Protein AF-A0A1F8EDR2-F1 (afdb_monomer_lite)

Radius of gyration: 12.88 Å; chains: 1; bounding box: 35×18×34 Å

Foldseek 3Di:
DDDDDDDDDQPWDKDAAPPPDDDPPVLVVVLSVLLSVVCVVCVVPFLVRCCPVCVPVLVVNLVSCVVRRMQTPDDPSSSCSSPPD

Organism: NCBI:txid1802661

Secondary structure (DSSP, 8-state):
----SSS---SS-EE--TT-----HHHHHHHHHHHHHHHHHHTTS-HHHHHTTTHHHHHHHHHHHHHTT-EE--SHHHHHHHS--

Sequence (85 aa):
MYKPKGGRKPTFSWVPAPDGQVRPALELFNYCASIQKFFRKVERMNGGEVLTPYVDELAALRELARENGIRVLGPQWFASLIHLN

pLDDT: mean 75.99, std 14.23, range [38.03, 91.0]

Structure (mmCIF, N/CA/C/O backbone):
data_AF-A0A1F8EDR2-F1
#
_entry.id   AF-A0A1F8EDR2-F1
#
loop_
_atom_site.group_PDB
_atom_site.id
_atom_site.type_symbol
_atom_site.label_atom_id
_atom_site.label_alt_id
_atom_site.label_comp_id
_atom_site.label_asym_id
_atom_site.label_entity_id
_atom_site.label_seq_id
_atom_site.pdbx_PDB_ins_code
_atom_site.Cartn_x
_atom_site.Cartn_y
_atom_site.Cartn_z
_atom_site.occupancy
_atom_site.B_iso_or_equiv
_atom_site.auth_seq_id
_atom_site.auth_comp_id
_atom_site.auth_asym_id
_atom_site.auth_atom_id
_atom_site.pdbx_PDB_model_num
ATOM 1 N N . MET A 1 1 ? -16.927 -8.030 6.994 1.00 43.56 1 MET A N 1
ATOM 2 C CA . MET A 1 1 ? -16.427 -7.819 5.614 1.00 43.56 1 MET A CA 1
ATOM 3 C C . MET A 1 1 ? -17.137 -6.620 5.006 1.00 43.56 1 MET A C 1
ATOM 5 O O . MET A 1 1 ? -18.342 -6.690 4.799 1.00 43.56 1 MET A O 1
ATOM 9 N N . TYR A 1 2 ? -16.428 -5.519 4.755 1.00 38.03 2 TYR A N 1
ATOM 10 C CA . TYR A 1 2 ? -16.990 -4.372 4.036 1.00 38.03 2 TYR A CA 1
ATOM 11 C C . TYR A 1 2 ? -17.220 -4.756 2.565 1.00 38.03 2 TYR A C 1
ATOM 13 O O . TYR A 1 2 ? -16.284 -5.177 1.887 1.00 38.03 2 TYR A O 1
ATOM 21 N N . LYS A 1 3 ? -18.463 -4.654 2.076 1.00 39.50 3 LYS A N 1
ATOM 22 C CA . LYS A 1 3 ? -18.805 -4.824 0.655 1.00 39.50 3 LYS A CA 1
ATOM 23 C C . LYS A 1 3 ? -19.112 -3.445 0.063 1.00 39.50 3 LYS A C 1
ATOM 25 O O . LYS A 1 3 ? -20.134 -2.868 0.438 1.00 39.50 3 LYS A O 1
ATOM 30 N N . PRO A 1 4 ? -18.281 -2.903 -0.843 1.00 43.94 4 PRO A N 1
ATOM 31 C CA . PRO A 1 4 ? -18.589 -1.631 -1.482 1.00 43.94 4 PRO A CA 1
ATOM 32 C C . PRO A 1 4 ? -19.862 -1.759 -2.335 1.00 43.94 4 PRO A C 1
ATOM 34 O O . PRO A 1 4 ? -19.994 -2.669 -3.157 1.00 43.94 4 PRO A O 1
ATOM 37 N N . LYS A 1 5 ? -20.815 -0.841 -2.130 1.00 45.03 5 LYS A N 1
ATOM 38 C CA . LYS A 1 5 ? -22.018 -0.696 -2.961 1.00 45.03 5 LYS A CA 1
ATOM 39 C C . LYS A 1 5 ? -21.622 -0.035 -4.282 1.00 45.03 5 LYS A C 1
ATOM 41 O O . LYS A 1 5 ? -21.491 1.180 -4.346 1.00 45.03 5 LYS A O 1
ATOM 46 N N . GLY A 1 6 ? -21.417 -0.840 -5.322 1.00 45.75 6 GLY A N 1
ATOM 47 C CA . GLY A 1 6 ? -21.212 -0.344 -6.684 1.00 45.75 6 GLY A CA 1
ATOM 48 C C . GLY A 1 6 ? -20.193 -1.143 -7.481 1.00 45.75 6 GLY A C 1
ATOM 49 O O . GLY A 1 6 ? -19.120 -0.626 -7.747 1.00 45.75 6 GLY A O 1
ATOM 50 N N . GLY A 1 7 ? -20.533 -2.387 -7.846 1.00 41.50 7 GLY A N 1
ATOM 51 C CA . GLY A 1 7 ? -20.091 -3.134 -9.044 1.00 41.50 7 GLY A CA 1
ATOM 52 C C . GLY A 1 7 ? -18.601 -3.342 -9.371 1.00 41.50 7 GLY A C 1
ATOM 53 O O . GLY A 1 7 ? -18.279 -4.272 -10.104 1.00 41.50 7 GLY A O 1
ATOM 54 N N . ARG A 1 8 ? -17.665 -2.544 -8.861 1.00 48.78 8 ARG A N 1
ATOM 55 C CA . ARG A 1 8 ? -16.232 -2.717 -9.074 1.00 48.78 8 ARG A CA 1
ATOM 56 C C . ARG A 1 8 ? -15.701 -3.556 -7.926 1.00 48.78 8 ARG A C 1
ATOM 58 O O . ARG A 1 8 ? -15.641 -3.092 -6.788 1.00 48.78 8 ARG A O 1
ATOM 65 N N . LYS A 1 9 ? -15.332 -4.807 -8.228 1.00 53.75 9 LYS A N 1
ATOM 66 C CA . LYS A 1 9 ? -14.504 -5.616 -7.324 1.00 53.75 9 LYS A CA 1
ATOM 67 C C . LYS A 1 9 ? -13.337 -4.737 -6.842 1.00 53.75 9 LYS A C 1
ATOM 69 O O . LYS A 1 9 ? -12.759 -4.032 -7.676 1.00 53.75 9 LYS A O 1
ATOM 74 N N . PRO A 1 10 ? -13.000 -4.754 -5.540 1.00 53.06 10 PRO A N 1
ATOM 75 C CA . PRO A 1 10 ? -11.772 -4.140 -5.060 1.00 53.06 10 PRO A CA 1
ATOM 76 C C . PRO A 1 10 ? -10.626 -4.595 -5.958 1.00 53.06 10 PRO A C 1
ATOM 78 O O . PRO A 1 10 ? -10.466 -5.793 -6.195 1.00 53.06 10 PRO A O 1
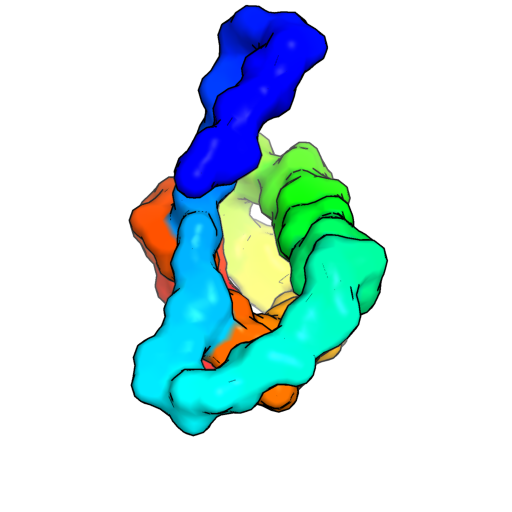ATOM 81 N N . THR A 1 11 ? -9.875 -3.646 -6.512 1.00 57.38 11 THR A N 1
ATOM 82 C CA . THR A 1 11 ? -8.775 -3.963 -7.434 1.00 57.38 11 THR A CA 1
ATOM 83 C C . THR A 1 11 ? -7.677 -4.786 -6.761 1.00 57.38 11 THR A C 1
ATOM 85 O O . THR A 1 11 ? -6.915 -5.464 -7.439 1.00 57.38 11 THR A O 1
ATOM 88 N N . PHE A 1 12 ? -7.655 -4.781 -5.428 1.00 61.50 12 PHE A N 1
ATOM 89 C CA . PHE A 1 12 ? -6.925 -5.723 -4.604 1.00 61.50 12 PHE A CA 1
ATOM 90 C C . PHE A 1 12 ? -7.696 -6.031 -3.322 1.00 61.50 12 PHE A C 1
ATOM 92 O O . PHE A 1 12 ? -8.504 -5.227 -2.853 1.00 61.50 12 PHE A O 1
ATOM 99 N N . SER A 1 13 ? -7.435 -7.208 -2.758 1.00 65.00 13 SER A N 1
ATOM 100 C CA . SER A 1 13 ? -7.926 -7.593 -1.434 1.00 65.00 13 SER A CA 1
ATOM 101 C C . SER A 1 13 ? -6.855 -7.291 -0.388 1.00 65.00 13 SER A C 1
ATOM 103 O O . SER A 1 13 ? -5.664 -7.398 -0.680 1.00 65.00 13 SER A O 1
ATOM 105 N N . TRP A 1 14 ? -7.263 -6.921 0.821 1.00 68.06 14 TRP A N 1
ATOM 106 C CA . TRP A 1 14 ? -6.356 -6.675 1.939 1.00 68.06 14 TRP A CA 1
ATOM 107 C C . TRP A 1 14 ? -6.958 -7.181 3.246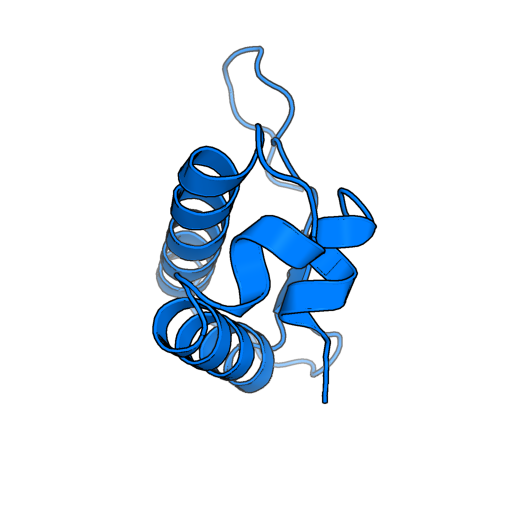 1.00 68.06 14 TRP A C 1
ATOM 109 O O . TRP A 1 14 ? -8.178 -7.333 3.357 1.00 68.06 14 TRP A O 1
ATOM 119 N N . VAL A 1 15 ? -6.098 -7.437 4.229 1.00 66.62 15 VAL A N 1
ATOM 120 C CA . VAL A 1 15 ? -6.496 -7.745 5.608 1.00 66.62 15 VAL A CA 1
ATOM 121 C C . VAL A 1 15 ? -5.599 -6.990 6.595 1.00 66.62 15 VAL A C 1
ATOM 123 O O . VAL A 1 15 ? -4.413 -6.809 6.301 1.00 66.62 15 VAL A O 1
ATOM 126 N N . PRO A 1 16 ? -6.139 -6.537 7.742 1.00 65.75 16 PRO A N 1
ATOM 127 C CA . PRO A 1 16 ? -5.310 -6.084 8.850 1.00 65.75 16 PRO A CA 1
ATOM 128 C C . PRO A 1 16 ? -4.471 -7.247 9.393 1.00 65.75 16 PRO A C 1
ATOM 130 O O . PRO A 1 16 ? -4.840 -8.417 9.247 1.00 65.75 16 PRO A O 1
ATOM 133 N N . ALA A 1 17 ? -3.343 -6.925 10.018 1.00 62.66 17 ALA A N 1
ATOM 134 C CA . ALA A 1 17 ? -2.455 -7.913 10.601 1.00 62.66 17 ALA A CA 1
ATOM 135 C C . ALA A 1 17 ? -3.162 -8.627 11.755 1.00 62.66 17 ALA A C 1
ATOM 137 O O . ALA A 1 17 ? -3.992 -8.034 12.445 1.00 62.66 17 ALA A O 1
ATOM 138 N N . PRO A 1 18 ? -2.802 -9.889 12.020 1.00 60.88 18 PRO A N 1
ATOM 139 C CA . PRO A 1 18 ? -3.278 -10.614 13.191 1.00 60.88 18 PRO A CA 1
ATOM 140 C C . PRO A 1 18 ? -2.599 -10.140 14.495 1.00 60.88 18 PRO A C 1
ATOM 142 O O . PRO A 1 18 ? -2.516 -10.907 15.446 1.00 60.88 18 PRO A O 1
ATOM 145 N N . ASP A 1 19 ? -2.102 -8.899 14.553 1.00 68.69 19 ASP A N 1
ATOM 146 C CA . ASP A 1 19 ? -1.371 -8.325 15.695 1.00 68.69 19 ASP A CA 1
ATOM 147 C C . ASP A 1 19 ? -2.283 -7.950 16.879 1.00 68.69 19 ASP A C 1
ATOM 149 O O . ASP A 1 19 ? -1.805 -7.515 17.925 1.00 68.69 19 ASP A O 1
ATOM 153 N N . GLY A 1 20 ? -3.600 -8.128 16.725 1.00 61.41 20 GLY A N 1
ATOM 154 C CA . GLY A 1 20 ? -4.597 -7.836 17.753 1.00 61.41 20 GLY A CA 1
ATOM 155 C C . GLY A 1 20 ? -4.809 -6.341 18.003 1.00 61.41 20 GLY A C 1
ATOM 156 O O . GLY A 1 20 ? -5.607 -5.989 18.873 1.00 61.41 20 GLY A O 1
ATOM 157 N N . GLN A 1 21 ? -4.143 -5.455 17.252 1.00 64.69 21 GLN A N 1
ATOM 158 C CA . GLN A 1 21 ? -4.278 -4.015 17.427 1.00 64.69 21 GLN A CA 1
ATOM 159 C C . GLN A 1 21 ? -5.489 -3.481 16.660 1.00 64.69 21 GLN A C 1
ATOM 161 O O . GLN A 1 21 ? -5.571 -3.528 15.430 1.00 64.69 21 GLN A O 1
ATOM 166 N N . VAL A 1 22 ? -6.440 -2.920 17.409 1.00 63.34 22 VAL A N 1
ATOM 167 C CA . VAL A 1 22 ? -7.593 -2.220 16.842 1.00 63.34 22 VAL A CA 1
ATOM 168 C C . VAL A 1 22 ? -7.148 -0.823 16.416 1.00 63.34 22 VAL A C 1
ATOM 170 O O . VAL A 1 22 ? -7.006 0.076 17.240 1.00 63.34 22 VAL A O 1
ATOM 173 N N . ARG A 1 23 ? -6.926 -0.645 15.114 1.00 71.62 23 ARG A N 1
ATOM 174 C CA . ARG A 1 23 ? -6.643 0.661 14.507 1.00 71.62 23 ARG A CA 1
ATOM 175 C C . ARG A 1 23 ? -7.954 1.380 14.154 1.00 71.62 23 ARG A C 1
ATOM 177 O O . ARG A 1 23 ? -8.926 0.704 13.791 1.00 71.62 23 ARG A O 1
ATOM 184 N N . PRO A 1 24 ? -8.018 2.724 14.220 1.00 75.44 24 PRO A N 1
ATOM 185 C CA . PRO A 1 24 ? -9.212 3.464 13.830 1.00 75.44 24 PRO A CA 1
ATOM 186 C C . PRO A 1 24 ? -9.635 3.125 12.397 1.00 75.44 24 PRO A C 1
ATOM 188 O O . PRO A 1 24 ? -8.823 3.131 11.470 1.00 75.44 24 PRO A O 1
ATOM 191 N N . ALA A 1 25 ? -10.928 2.859 12.193 1.00 72.69 25 ALA A N 1
ATOM 192 C CA . ALA A 1 25 ? -11.447 2.446 10.887 1.00 72.69 25 ALA A CA 1
ATOM 193 C C . ALA A 1 25 ? -11.160 3.474 9.774 1.00 72.69 25 ALA A C 1
ATOM 195 O O . ALA A 1 25 ? -10.945 3.093 8.624 1.00 72.69 25 ALA A O 1
ATOM 196 N N . LEU A 1 26 ? -11.128 4.767 10.122 1.00 73.81 26 LEU A N 1
ATOM 197 C CA . LEU A 1 26 ? -10.816 5.859 9.200 1.00 73.81 26 LEU A CA 1
ATOM 198 C C . LEU A 1 26 ? -9.350 5.842 8.745 1.00 73.81 26 LEU A C 1
ATOM 200 O O . LEU A 1 26 ? -9.074 6.037 7.565 1.00 73.81 26 LEU A O 1
ATOM 204 N N . GLU A 1 27 ? -8.417 5.578 9.657 1.00 75.12 27 GLU A N 1
ATOM 205 C CA . GLU A 1 27 ? -6.990 5.497 9.333 1.00 75.12 27 GLU A CA 1
ATOM 206 C C . GLU A 1 27 ? -6.706 4.299 8.433 1.00 75.12 27 GLU A C 1
ATOM 208 O O . GLU A 1 27 ? -6.123 4.459 7.364 1.00 75.12 27 GLU A O 1
ATOM 213 N N . LEU A 1 28 ? -7.242 3.124 8.788 1.00 73.69 28 LEU A N 1
ATOM 214 C CA . LEU A 1 28 ? -7.174 1.932 7.941 1.00 73.69 28 LEU A CA 1
ATOM 215 C C . LEU A 1 28 ? -7.724 2.204 6.537 1.00 73.69 28 LEU A C 1
ATOM 217 O O . LEU A 1 28 ? -7.110 1.805 5.546 1.00 73.69 28 LEU A O 1
ATOM 221 N N . PHE A 1 29 ? -8.854 2.908 6.437 1.00 77.44 29 PHE A N 1
ATOM 222 C CA . PHE A 1 29 ? -9.426 3.295 5.151 1.00 77.44 29 PHE A CA 1
ATOM 223 C C . PHE A 1 29 ? -8.487 4.210 4.355 1.00 77.44 29 PHE A C 1
ATOM 225 O O . PHE A 1 29 ? -8.262 3.957 3.171 1.00 77.44 29 PHE A O 1
ATOM 232 N N . ASN A 1 30 ? -7.906 5.229 4.991 1.00 80.88 30 ASN A N 1
ATOM 233 C CA . ASN A 1 30 ? -6.977 6.156 4.344 1.00 80.88 30 ASN A CA 1
ATOM 234 C C . ASN A 1 30 ? -5.722 5.439 3.834 1.00 80.88 30 ASN A C 1
ATOM 236 O O . ASN A 1 30 ? -5.311 5.659 2.695 1.00 80.88 30 ASN A O 1
ATOM 240 N N . TYR A 1 31 ? -5.157 4.521 4.620 1.00 80.62 31 TYR A N 1
ATOM 241 C CA . TYR A 1 31 ? -4.006 3.723 4.196 1.00 80.62 31 TYR A CA 1
ATOM 242 C C . TYR A 1 31 ? -4.339 2.837 2.995 1.00 80.62 31 TYR A C 1
ATOM 244 O O . TYR A 1 31 ? -3.596 2.792 2.011 1.00 80.62 31 TYR A O 1
ATOM 252 N N . CYS A 1 32 ? -5.506 2.192 3.026 1.00 77.44 32 CYS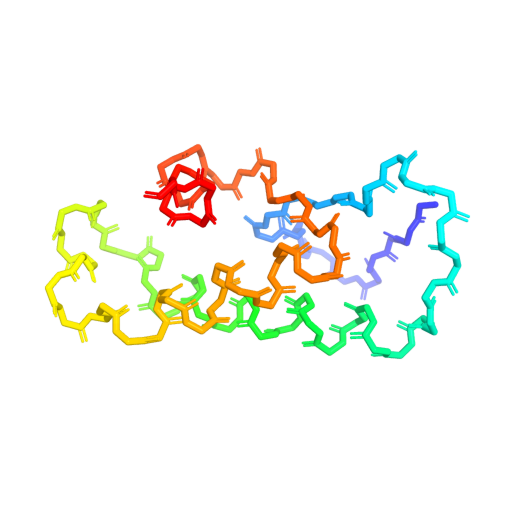 A N 1
ATOM 253 C CA . CYS A 1 32 ? -5.977 1.379 1.912 1.00 77.44 32 CYS A CA 1
ATOM 254 C C . CYS A 1 32 ? -6.225 2.219 0.654 1.00 77.44 32 CYS A C 1
ATOM 256 O O . CYS A 1 32 ? -5.885 1.787 -0.448 1.00 77.44 32 CYS A O 1
ATOM 258 N N . ALA A 1 33 ? -6.771 3.428 0.804 1.00 82.62 33 ALA A N 1
ATOM 259 C CA . ALA A 1 33 ? -6.973 4.357 -0.299 1.00 82.62 33 ALA A CA 1
ATOM 260 C C . ALA A 1 33 ? -5.638 4.793 -0.927 1.00 82.62 33 ALA A C 1
ATOM 262 O O . ALA A 1 33 ? -5.541 4.841 -2.155 1.00 82.62 33 ALA A O 1
ATOM 263 N N . SER A 1 34 ? -4.600 5.034 -0.120 1.00 86.19 34 SER A N 1
ATOM 264 C CA . SER A 1 34 ? -3.249 5.360 -0.600 1.00 86.19 34 SER A CA 1
ATOM 265 C C . SER A 1 34 ? -2.635 4.221 -1.415 1.00 86.19 34 SER A C 1
ATOM 267 O O . SER A 1 34 ? -2.217 4.442 -2.555 1.00 86.19 34 SER A O 1
ATOM 269 N N . ILE A 1 35 ? -2.671 2.988 -0.896 1.00 84.69 35 ILE A N 1
ATOM 270 C CA . ILE A 1 35 ? -2.194 1.797 -1.621 1.00 84.69 35 ILE A CA 1
ATOM 271 C C . ILE A 1 35 ? -2.995 1.603 -2.918 1.00 84.69 35 ILE A C 1
ATOM 273 O O . ILE A 1 35 ? -2.420 1.332 -3.971 1.00 84.69 35 ILE A O 1
ATOM 277 N N . GLN A 1 36 ? -4.317 1.808 -2.883 1.00 84.38 36 GLN A N 1
ATOM 278 C CA . GLN A 1 36 ? -5.171 1.699 -4.067 1.00 84.38 36 GLN A CA 1
ATOM 279 C C . GLN A 1 36 ? -4.849 2.739 -5.132 1.00 84.38 36 GLN A C 1
ATOM 281 O O . GLN A 1 36 ? -4.830 2.421 -6.323 1.00 84.38 36 GLN A O 1
ATOM 286 N N . LYS A 1 37 ? -4.633 3.986 -4.715 1.00 87.31 37 LYS A N 1
ATOM 287 C CA . LYS A 1 37 ? -4.301 5.089 -5.611 1.00 87.31 37 LYS A CA 1
ATOM 288 C C . LYS A 1 37 ? -2.978 4.817 -6.316 1.00 87.31 37 LYS A C 1
ATOM 290 O O . LYS A 1 37 ? -2.901 4.989 -7.531 1.00 87.31 37 LYS A O 1
ATOM 295 N N . PHE A 1 38 ? -1.981 4.337 -5.575 1.00 89.38 38 PHE A N 1
ATOM 296 C CA . PHE A 1 38 ? -0.706 3.945 -6.158 1.00 89.38 38 PHE A CA 1
ATOM 297 C C . PHE A 1 38 ? -0.866 2.761 -7.111 1.00 89.38 38 PHE A C 1
ATOM 299 O O . PHE A 1 38 ? -0.452 2.860 -8.260 1.00 89.38 38 PHE A O 1
ATOM 306 N N . PHE A 1 39 ? -1.573 1.699 -6.709 1.00 88.06 39 PHE A N 1
ATOM 307 C CA . PHE A 1 39 ? -1.840 0.563 -7.593 1.00 88.06 39 PHE A CA 1
ATOM 308 C C . PHE A 1 39 ? -2.462 1.001 -8.927 1.00 88.06 39 PHE A C 1
ATOM 310 O O . PHE A 1 39 ? -1.989 0.598 -9.980 1.00 88.06 39 PHE A O 1
ATOM 317 N N . ARG A 1 40 ? -3.464 1.890 -8.914 1.00 86.94 40 ARG A N 1
ATOM 318 C CA . ARG A 1 40 ? -4.086 2.416 -10.145 1.00 86.94 40 ARG A CA 1
ATOM 319 C C . ARG A 1 40 ? -3.121 3.179 -11.051 1.00 86.94 40 ARG A C 1
ATOM 321 O O . ARG A 1 40 ? -3.298 3.156 -12.263 1.00 86.94 40 ARG A O 1
ATOM 328 N N . LYS A 1 41 ? -2.116 3.844 -10.482 1.00 88.69 41 LYS A N 1
ATOM 329 C CA . LYS A 1 41 ? -1.064 4.544 -11.234 1.00 88.69 41 LYS A CA 1
ATOM 330 C C . LYS A 1 41 ? -0.167 3.557 -11.986 1.00 88.69 41 LYS A C 1
ATOM 332 O O . LYS A 1 41 ? 0.270 3.855 -13.092 1.00 88.69 41 LYS A O 1
ATOM 337 N N . VAL A 1 42 ? 0.066 2.384 -11.397 1.00 87.06 42 VAL A N 1
ATOM 338 C CA . VAL A 1 42 ? 1.034 1.392 -11.885 1.00 87.06 42 VAL A CA 1
ATOM 339 C C . VAL A 1 42 ? 0.394 0.125 -12.458 1.00 87.06 42 VAL A C 1
ATOM 341 O O . VAL A 1 42 ? 1.106 -0.759 -12.911 1.00 87.06 42 VAL A O 1
ATOM 344 N N . GLU A 1 43 ? -0.940 0.012 -12.488 1.00 86.31 43 GLU A N 1
ATOM 345 C CA . GLU A 1 43 ? -1.648 -1.228 -12.867 1.00 86.31 43 GLU A CA 1
ATOM 346 C C . GLU A 1 43 ? -1.386 -1.684 -14.311 1.00 86.31 43 GLU A C 1
ATOM 348 O O . GLU A 1 43 ? -1.634 -2.839 -14.648 1.00 86.31 43 GLU A O 1
ATOM 353 N N . ARG A 1 44 ? -0.903 -0.772 -15.164 1.00 85.12 44 ARG A N 1
ATOM 354 C CA . ARG A 1 44 ? -0.529 -1.029 -16.565 1.00 85.12 44 ARG A CA 1
ATOM 355 C C . ARG A 1 44 ? 0.966 -1.294 -16.756 1.00 85.12 44 ARG A C 1
ATOM 357 O O . ARG A 1 44 ? 1.383 -1.513 -17.887 1.00 85.12 44 ARG A O 1
ATOM 364 N N . MET A 1 45 ? 1.745 -1.233 -15.681 1.00 83.69 45 MET A N 1
ATOM 365 C CA . MET A 1 45 ? 3.187 -1.457 -15.667 1.00 83.69 45 MET A CA 1
ATOM 366 C C . MET A 1 45 ? 3.486 -2.864 -15.143 1.00 83.69 45 MET A C 1
ATOM 368 O O . MET A 1 45 ? 2.717 -3.431 -14.364 1.00 83.69 45 MET A O 1
ATOM 372 N N . ASN A 1 46 ? 4.616 -3.432 -15.547 1.00 76.44 46 ASN A N 1
ATOM 373 C CA . ASN A 1 46 ? 5.157 -4.641 -14.936 1.00 76.44 46 ASN A CA 1
ATOM 374 C C . ASN A 1 46 ? 6.000 -4.301 -13.689 1.00 76.44 46 ASN A C 1
ATOM 376 O O . ASN A 1 46 ? 6.412 -3.162 -13.487 1.00 76.44 46 ASN A O 1
ATOM 380 N N . GLY A 1 47 ? 6.279 -5.293 -12.834 1.00 72.94 47 GLY A N 1
ATOM 381 C CA . GLY A 1 47 ? 6.976 -5.056 -11.561 1.00 72.94 47 GLY A CA 1
ATOM 382 C C . GLY A 1 47 ? 8.354 -4.391 -11.698 1.00 72.94 47 GLY A C 1
ATOM 383 O O . GLY A 1 47 ? 8.730 -3.610 -10.829 1.00 72.94 47 GLY A O 1
ATOM 384 N N . GLY A 1 48 ? 9.080 -4.646 -12.794 1.00 75.69 48 GLY A N 1
ATOM 385 C CA . GLY A 1 48 ? 10.382 -4.028 -13.065 1.00 75.69 48 GLY A CA 1
ATOM 386 C C . GLY A 1 48 ? 10.275 -2.555 -13.463 1.00 75.69 48 GLY A C 1
ATOM 387 O O . GLY A 1 48 ? 11.079 -1.741 -13.018 1.00 75.69 48 GLY A O 1
ATOM 388 N N . GLU A 1 49 ? 9.241 -2.195 -14.223 1.00 80.75 49 GLU A N 1
ATOM 389 C CA . GLU A 1 49 ? 8.962 -0.815 -14.649 1.00 80.75 49 GLU A CA 1
ATOM 390 C C . GLU A 1 49 ? 8.584 0.108 -13.484 1.00 80.75 49 GLU A C 1
ATOM 392 O O . GLU A 1 49 ? 8.718 1.323 -13.597 1.00 80.75 49 GLU A O 1
ATOM 397 N N . VAL A 1 50 ? 8.128 -0.450 -12.358 1.00 84.00 50 VAL A N 1
ATOM 398 C CA . VAL A 1 50 ? 7.711 0.330 -11.184 1.00 84.00 50 VAL A CA 1
ATOM 399 C C . VAL A 1 50 ? 8.884 0.654 -10.255 1.00 84.00 50 VAL A C 1
ATOM 401 O O . VAL A 1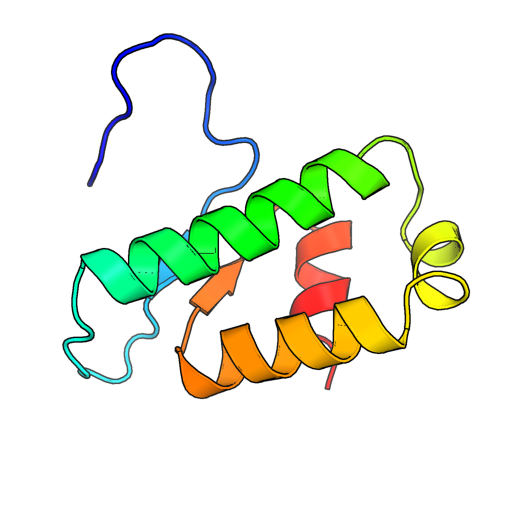 50 ? 8.897 1.715 -9.634 1.00 84.00 50 VAL A O 1
ATOM 404 N N . LEU A 1 51 ? 9.873 -0.238 -10.154 1.00 80.94 51 LEU A N 1
ATOM 405 C CA . LEU A 1 51 ? 10.908 -0.175 -9.115 1.00 80.94 51 LEU A CA 1
ATOM 406 C C . LEU A 1 51 ? 11.766 1.091 -9.176 1.00 80.94 51 LEU A C 1
ATOM 408 O O . LEU A 1 51 ? 12.036 1.686 -8.140 1.00 80.94 51 LEU A O 1
ATOM 412 N N . THR A 1 52 ? 12.190 1.506 -10.369 1.00 81.06 52 THR A N 1
ATOM 413 C CA . THR A 1 52 ? 13.081 2.663 -10.536 1.00 81.06 52 THR A CA 1
ATOM 414 C C . THR A 1 52 ? 12.356 4.010 -10.421 1.00 81.06 52 THR A C 1
ATOM 416 O O . THR A 1 52 ? 12.812 4.846 -9.645 1.00 81.06 52 THR A O 1
ATOM 419 N N . PRO A 1 53 ? 11.235 4.264 -11.128 1.00 88.56 53 PRO A N 1
ATOM 420 C CA . PRO A 1 53 ? 10.576 5.572 -11.073 1.00 88.56 53 PRO A CA 1
ATOM 421 C C . PRO A 1 53 ? 9.781 5.824 -9.784 1.00 88.56 53 PRO A C 1
ATOM 423 O O . PRO A 1 53 ? 9.432 6.972 -9.516 1.00 88.56 53 PRO A O 1
ATOM 426 N N . TYR A 1 54 ? 9.476 4.786 -8.997 1.00 89.88 54 TYR A N 1
ATOM 427 C CA . TYR A 1 54 ? 8.632 4.900 -7.801 1.00 89.88 54 TYR A CA 1
ATOM 428 C C . TYR A 1 54 ? 9.281 4.349 -6.532 1.00 89.88 54 TYR A C 1
ATOM 430 O O . TYR A 1 54 ? 8.564 3.971 -5.608 1.00 89.88 54 TYR A O 1
ATOM 438 N N . VAL A 1 55 ? 10.614 4.296 -6.463 1.00 88.31 55 VAL A N 1
ATOM 439 C CA . VAL A 1 55 ? 11.334 3.746 -5.302 1.00 88.31 55 VAL A CA 1
ATOM 440 C C . VAL A 1 55 ? 10.909 4.400 -3.980 1.00 88.31 55 VAL A C 1
ATOM 442 O O . VAL A 1 55 ? 10.601 3.689 -3.025 1.00 88.31 55 VAL A O 1
ATOM 445 N N . ASP A 1 56 ? 10.783 5.729 -3.947 1.00 90.00 56 ASP A N 1
ATOM 446 C CA . ASP A 1 56 ? 10.428 6.474 -2.733 1.00 90.00 56 ASP A CA 1
ATOM 447 C C . ASP A 1 56 ? 8.954 6.287 -2.347 1.00 90.00 56 ASP A C 1
ATOM 449 O O . ASP A 1 56 ? 8.631 6.053 -1.183 1.00 90.00 56 ASP A O 1
ATOM 453 N N . GLU A 1 57 ? 8.041 6.329 -3.329 1.00 90.69 57 GLU A N 1
ATOM 454 C CA . GLU A 1 57 ? 6.614 6.046 -3.102 1.00 90.69 57 GLU A CA 1
ATOM 455 C C . GLU A 1 57 ? 6.417 4.598 -2.615 1.00 90.69 57 GLU A C 1
ATOM 457 O O . GLU A 1 57 ? 5.625 4.357 -1.705 1.00 90.69 57 GLU A O 1
ATOM 462 N N . LEU A 1 58 ?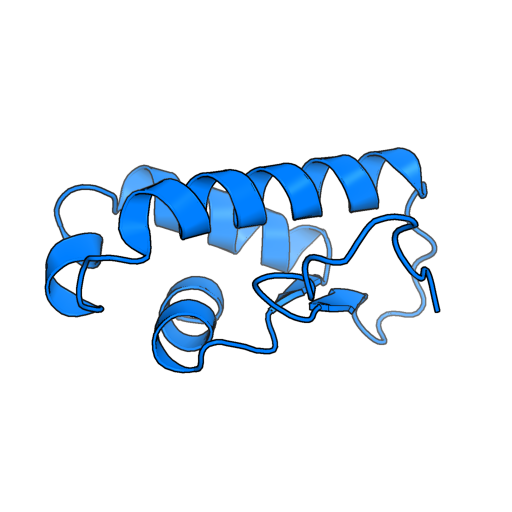 7.162 3.634 -3.169 1.00 90.25 58 LEU A N 1
ATOM 463 C CA . LEU A 1 58 ? 7.149 2.242 -2.721 1.00 90.25 58 LEU A CA 1
ATOM 464 C C . LEU A 1 58 ? 7.682 2.101 -1.295 1.00 90.25 58 LEU A C 1
ATOM 466 O O . LEU A 1 58 ? 7.060 1.399 -0.502 1.00 90.25 58 LEU A O 1
ATOM 470 N N . ALA A 1 59 ? 8.788 2.764 -0.952 1.00 90.62 59 ALA A N 1
ATOM 471 C CA . ALA A 1 59 ? 9.333 2.753 0.403 1.00 90.62 59 ALA A CA 1
ATOM 472 C C . ALA A 1 59 ? 8.321 3.312 1.416 1.00 90.62 59 ALA A C 1
ATOM 474 O O . ALA A 1 59 ? 8.046 2.673 2.430 1.00 90.62 59 ALA A O 1
ATOM 475 N N . ALA A 1 60 ? 7.677 4.438 1.098 1.00 91.00 60 ALA A N 1
ATOM 476 C CA . ALA A 1 60 ? 6.638 5.017 1.946 1.00 91.00 60 ALA A CA 1
ATOM 477 C C . ALA A 1 60 ? 5.438 4.071 2.128 1.00 91.00 60 ALA A C 1
ATOM 479 O O . ALA A 1 60 ? 4.917 3.931 3.232 1.00 91.00 60 ALA A O 1
ATOM 480 N N . LEU A 1 61 ? 5.003 3.388 1.063 1.00 89.56 61 LEU A N 1
ATOM 481 C CA . LEU A 1 61 ? 3.904 2.423 1.143 1.00 89.56 61 LEU A CA 1
ATOM 482 C C . LEU A 1 61 ? 4.278 1.152 1.913 1.00 89.56 61 LEU A C 1
ATOM 484 O O . LEU A 1 61 ? 3.411 0.593 2.584 1.00 89.56 61 LEU A O 1
ATOM 488 N N . ARG A 1 62 ? 5.536 0.703 1.834 1.00 90.25 62 ARG A N 1
ATOM 489 C CA . ARG A 1 62 ? 6.061 -0.418 2.629 1.00 90.25 62 ARG A CA 1
ATOM 490 C C . ARG A 1 62 ? 6.035 -0.090 4.110 1.00 90.25 62 ARG A C 1
ATOM 492 O O . ARG A 1 62 ? 5.470 -0.862 4.878 1.00 90.25 62 ARG A O 1
ATOM 499 N N . GLU A 1 63 ? 6.567 1.067 4.494 1.00 89.12 63 GLU A N 1
ATOM 500 C CA . GLU A 1 63 ? 6.542 1.5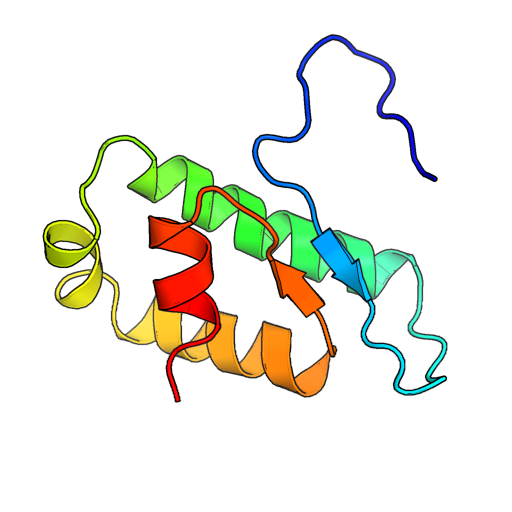17 5.888 1.00 89.12 63 GLU A CA 1
ATOM 501 C C . GLU A 1 63 ? 5.108 1.669 6.387 1.00 89.12 63 GLU A C 1
ATOM 503 O O . GLU A 1 63 ? 4.750 1.098 7.415 1.00 89.12 63 GLU A O 1
ATOM 508 N N . LEU A 1 64 ? 4.240 2.303 5.594 1.00 85.56 64 LEU A N 1
ATOM 509 C CA . LEU A 1 64 ? 2.826 2.444 5.927 1.00 85.56 64 LEU A CA 1
ATOM 510 C C . LEU A 1 64 ? 2.151 1.086 6.148 1.00 85.56 64 LEU A C 1
ATOM 512 O O . LEU A 1 64 ? 1.402 0.914 7.110 1.00 85.56 64 LEU A O 1
ATOM 516 N N . ALA A 1 65 ? 2.402 0.119 5.261 1.00 84.75 65 ALA A N 1
ATOM 517 C CA . ALA A 1 65 ? 1.851 -1.223 5.375 1.00 84.75 65 ALA A CA 1
ATOM 518 C C . ALA A 1 65 ? 2.423 -1.970 6.587 1.00 84.75 65 ALA A C 1
ATOM 520 O O . ALA A 1 65 ? 1.671 -2.640 7.291 1.00 84.75 65 ALA A O 1
ATOM 521 N N . ARG A 1 66 ? 3.720 -1.823 6.868 1.00 85.12 66 ARG A N 1
ATOM 522 C CA . ARG A 1 66 ? 4.417 -2.453 7.994 1.00 85.12 66 ARG A CA 1
ATOM 523 C C . ARG A 1 66 ? 3.921 -1.918 9.336 1.00 85.12 66 ARG A C 1
ATOM 525 O O . ARG A 1 66 ? 3.497 -2.705 10.177 1.00 85.12 66 ARG A O 1
ATOM 532 N N . GLU A 1 67 ? 3.913 -0.600 9.519 1.00 84.06 67 GLU A N 1
ATOM 533 C CA . GLU A 1 67 ? 3.444 0.073 10.740 1.00 84.06 67 GLU A CA 1
ATOM 534 C C . GLU A 1 67 ? 1.974 -0.237 11.028 1.00 84.06 67 GLU A C 1
ATOM 536 O O . GLU A 1 67 ? 1.569 -0.471 12.172 1.00 84.06 67 GLU A O 1
ATOM 541 N N . ASN A 1 68 ? 1.168 -0.296 9.965 1.00 77.94 68 ASN A N 1
ATOM 542 C CA . ASN A 1 68 ? -0.269 -0.502 10.079 1.00 77.94 68 ASN A CA 1
ATOM 543 C C . ASN A 1 68 ? -0.705 -1.957 9.899 1.00 77.94 68 ASN A C 1
ATOM 545 O O . ASN A 1 68 ? -1.906 -2.236 9.833 1.00 77.94 68 ASN A O 1
ATOM 549 N N . GLY A 1 69 ? 0.251 -2.887 9.830 1.00 77.56 69 GLY A N 1
ATOM 550 C CA . GLY A 1 69 ? -0.019 -4.311 9.694 1.00 77.56 69 GLY A CA 1
ATOM 551 C C . GLY A 1 69 ? -0.857 -4.659 8.458 1.00 77.56 69 GLY A C 1
ATOM 552 O O . GLY A 1 69 ? -1.599 -5.633 8.459 1.00 77.56 69 GLY A O 1
ATOM 553 N N . ILE A 1 70 ? -0.823 -3.866 7.396 1.00 81.62 70 ILE A N 1
ATOM 554 C CA . ILE A 1 70 ? -1.680 -4.069 6.229 1.00 81.62 70 ILE A CA 1
ATOM 555 C C . ILE A 1 70 ? -1.055 -5.130 5.329 1.00 81.62 70 ILE A C 1
ATOM 557 O O . ILE A 1 70 ? 0.043 -4.957 4.806 1.00 81.62 70 ILE A O 1
ATOM 561 N N . ARG A 1 71 ? -1.790 -6.214 5.063 1.00 82.94 71 ARG A N 1
ATOM 562 C CA . ARG A 1 71 ? -1.380 -7.215 4.069 1.00 82.94 71 ARG A CA 1
ATOM 563 C C . ARG A 1 71 ? -2.154 -7.040 2.773 1.00 82.94 71 ARG A C 1
ATOM 565 O O . ARG A 1 71 ? -3.348 -7.320 2.720 1.00 82.94 71 ARG A O 1
ATOM 572 N N . VAL A 1 72 ? -1.456 -6.627 1.716 1.00 83.69 72 VAL A N 1
ATOM 573 C CA . VAL A 1 72 ? -1.947 -6.673 0.328 1.00 83.69 72 VAL A CA 1
ATOM 574 C C . VAL A 1 72 ? -1.963 -8.128 -0.148 1.00 83.69 72 VAL A C 1
ATOM 576 O O . VAL A 1 72 ? -0.937 -8.798 -0.070 1.00 83.69 72 VAL A O 1
ATOM 579 N N . LEU A 1 73 ? -3.112 -8.615 -0.626 1.00 82.38 73 LEU A N 1
ATOM 580 C CA . LEU A 1 73 ? -3.318 -10.014 -1.038 1.00 82.38 73 LEU A CA 1
ATOM 581 C C . LEU A 1 73 ? -3.244 -10.234 -2.555 1.00 82.38 73 LEU A C 1
ATOM 583 O O . LEU A 1 73 ? -3.275 -11.369 -3.016 1.00 82.38 73 LEU A O 1
ATOM 587 N N . GLY A 1 74 ? -3.195 -9.171 -3.352 1.00 80.00 74 GLY A N 1
ATOM 588 C CA . GLY A 1 74 ? -3.063 -9.282 -4.800 1.00 80.00 74 GLY A CA 1
ATOM 589 C C . GLY A 1 74 ? -3.120 -7.921 -5.496 1.00 80.00 74 GLY A C 1
ATOM 590 O O . GLY A 1 74 ? -3.339 -6.929 -4.818 1.00 80.00 74 GLY A O 1
ATOM 591 N N . PRO A 1 75 ? -2.941 -7.853 -6.824 1.00 83.75 75 PRO A N 1
ATOM 592 C CA . PRO A 1 75 ? -2.321 -8.897 -7.641 1.00 83.75 75 PRO A CA 1
ATOM 593 C C . PRO A 1 75 ? -0.902 -9.233 -7.146 1.00 83.75 75 PRO A C 1
ATOM 595 O O . PRO A 1 75 ? -0.233 -8.387 -6.556 1.00 83.75 75 PRO A O 1
ATOM 598 N N . GLN A 1 76 ? -0.462 -10.483 -7.343 1.00 84.31 76 GLN A N 1
ATOM 599 C CA . GLN A 1 76 ? 0.723 -11.037 -6.666 1.00 84.31 76 GLN A CA 1
ATOM 600 C C . GLN A 1 76 ? 1.994 -10.217 -6.914 1.00 84.31 76 GLN A C 1
ATOM 602 O O . GLN A 1 76 ? 2.734 -9.950 -5.976 1.00 84.31 76 GLN A O 1
ATOM 607 N N . TRP A 1 77 ? 2.207 -9.761 -8.151 1.00 86.00 77 TRP A N 1
ATOM 608 C CA . TRP A 1 77 ? 3.363 -8.934 -8.505 1.00 86.00 77 TRP A CA 1
ATOM 609 C C . TRP A 1 77 ? 3.426 -7.640 -7.682 1.00 86.00 77 TRP A C 1
ATOM 611 O O . TRP A 1 77 ? 4.500 -7.228 -7.260 1.00 86.00 77 TRP A O 1
ATOM 621 N N . PHE A 1 78 ? 2.274 -7.020 -7.413 1.00 87.38 78 PHE A N 1
ATOM 622 C CA . PHE A 1 78 ? 2.182 -5.783 -6.647 1.00 87.38 78 PHE A CA 1
ATOM 623 C C . PHE A 1 78 ? 2.326 -6.059 -5.152 1.00 87.38 78 PHE A C 1
ATOM 625 O O . PHE A 1 78 ? 3.058 -5.358 -4.460 1.00 87.38 78 PHE A O 1
ATOM 632 N N . ALA A 1 79 ? 1.693 -7.128 -4.661 1.00 87.88 79 ALA A N 1
ATOM 633 C CA . ALA A 1 79 ? 1.875 -7.586 -3.288 1.00 87.88 79 ALA A CA 1
ATOM 634 C C . ALA A 1 79 ? 3.361 -7.850 -2.979 1.00 87.88 79 ALA A C 1
ATOM 636 O O . ALA A 1 79 ? 3.844 -7.431 -1.931 1.00 87.88 79 ALA A O 1
ATOM 637 N N . SER A 1 80 ? 4.107 -8.457 -3.908 1.00 88.56 80 SER A N 1
ATOM 638 C CA . SER A 1 80 ? 5.554 -8.654 -3.772 1.00 88.56 80 SER A CA 1
ATOM 639 C C . SER A 1 80 ? 6.329 -7.342 -3.650 1.00 88.56 80 SER A C 1
ATOM 641 O O . SER A 1 80 ? 7.287 -7.293 -2.889 1.00 88.56 80 SER A O 1
ATOM 643 N N . LEU A 1 81 ? 5.913 -6.271 -4.335 1.00 88.31 81 LEU A N 1
ATOM 644 C CA . LEU A 1 81 ? 6.553 -4.955 -4.220 1.00 88.31 81 LEU A CA 1
ATOM 645 C C . LEU A 1 81 ? 6.317 -4.291 -2.860 1.00 88.31 81 LEU A C 1
ATOM 647 O O . LEU A 1 81 ? 7.203 -3.580 -2.390 1.00 88.31 81 LEU A O 1
ATOM 651 N N . ILE A 1 82 ? 5.151 -4.508 -2.247 1.00 88.06 82 ILE A N 1
ATOM 652 C CA . ILE A 1 82 ? 4.766 -3.917 -0.955 1.00 88.06 82 ILE A CA 1
ATOM 653 C C . ILE A 1 82 ? 5.314 -4.715 0.236 1.00 88.06 82 ILE A C 1
ATOM 655 O O . ILE A 1 82 ? 5.563 -4.139 1.285 1.00 88.06 82 ILE A O 1
ATOM 659 N N . HIS A 1 83 ? 5.532 -6.022 0.077 1.00 84.69 83 HIS A N 1
ATOM 660 C CA . HIS A 1 83 ? 6.053 -6.900 1.139 1.00 84.69 83 HIS A CA 1
ATOM 661 C C . HIS A 1 83 ? 7.536 -7.252 0.968 1.00 84.69 83 HIS A C 1
ATOM 663 O O . HIS A 1 83 ? 8.017 -8.206 1.573 1.00 84.69 83 HIS A O 1
ATOM 669 N N . LEU A 1 84 ? 8.243 -6.528 0.099 1.00 78.25 84 LEU A N 1
ATOM 670 C CA . LEU A 1 84 ? 9.685 -6.664 -0.103 1.00 78.25 84 LEU A CA 1
ATOM 671 C C . LEU A 1 84 ? 10.412 -6.102 1.130 1.00 78.25 84 LEU A C 1
ATOM 673 O O . LEU A 1 84 ? 10.182 -4.942 1.476 1.00 78.25 84 LEU A O 1
ATOM 677 N N . ASN A 1 85 ? 11.239 -6.942 1.768 1.00 57.81 85 ASN A N 1
ATOM 678 C CA . ASN A 1 85 ? 12.111 -6.573 2.894 1.00 57.81 85 ASN A CA 1
ATOM 679 C C . ASN A 1 85 ? 13.086 -5.456 2.518 1.00 57.81 85 ASN A C 1
ATOM 681 O O . ASN A 1 85 ? 13.662 -5.537 1.407 1.00 57.81 85 ASN A O 1
#